Protein AF-A0A840V3U0-F1 (afdb_monomer)

Solvent-accessible surface area (backbone atoms only — not comparable to full-atom values): 5863 Å² total; per-residue (Å²): 119,75,67,62,58,53,53,52,54,54,52,50,51,53,52,50,51,53,50,53,52,51,52,54,49,49,52,53,62,58,48,50,61,53,50,54,52,48,54,52,49,53,52,52,48,54,53,51,54,53,51,50,52,51,54,50,52,54,49,51,51,52,48,53,51,51,50,37,64,73,76,32,69,68,54,43,53,53,54,44,29,68,74,68,69,54,80,61,91,94,64,88,82,88,76,84,80,77,85,128

Mean predicted aligned error: 13.55 Å

Radius of gyration: 36.72 Å; Cα contacts (8 Å, |Δi|>4): 10; chains: 1; bounding box: 80×20×89 Å

Sequence (100 aa):
MRAQTKAIRGMNGVILCLLGISIGALTVASAWPQRRKLDEKELELAQILEQERKVIAEKEDHQAALDAMRDDQEYLELHAVDRLNLYRPGTTVYRIERQR

pLDDT: mean 81.7, std 11.78, range [49.69, 96.0]

Secondary structure (DSSP, 8-state):
-HHHHHHHHHHHHHHHHHHHHHHHHHHHHHHHHHHHHHHHHHHHHHHHHHHHHHHHHHHHHHHHHHHHHHH-HHHHHHHHHHHHTPPPTT----------

Structure (mmCIF, N/CA/C/O backbone):
data_AF-A0A840V3U0-F1
#
_entry.id   AF-A0A840V3U0-F1
#
loop_
_atom_site.group_PDB
_atom_site.id
_atom_site.type_symbol
_atom_site.label_atom_id
_atom_site.label_alt_id
_atom_site.label_comp_id
_atom_site.label_asym_id
_atom_site.label_entity_id
_atom_site.label_seq_id
_atom_site.pdbx_PDB_ins_code
_atom_site.Cartn_x
_atom_site.Cartn_y
_atom_site.Cartn_z
_atom_site.occupancy
_atom_site.B_iso_or_equiv
_atom_site.auth_seq_id
_atom_site.auth_comp_id
_atom_site.auth_asym_id
_atom_site.auth_atom_id
_atom_site.pdbx_PDB_model_num
ATOM 1 N N . MET A 1 1 ? 43.233 -3.659 -57.354 1.00 49.69 1 MET A N 1
ATOM 2 C CA . MET A 1 1 ? 43.073 -4.135 -55.955 1.00 49.69 1 MET A CA 1
ATOM 3 C C . MET A 1 1 ? 42.611 -3.068 -54.946 1.00 49.69 1 MET A C 1
ATOM 5 O O . MET A 1 1 ? 41.905 -3.435 -54.021 1.00 49.69 1 MET A O 1
ATOM 9 N N . ARG A 1 2 ? 42.908 -1.762 -55.102 1.00 53.88 2 ARG A N 1
ATOM 10 C CA . ARG A 1 2 ? 42.506 -0.705 -54.130 1.00 53.88 2 ARG A CA 1
ATOM 11 C C . ARG A 1 2 ? 41.004 -0.349 -54.092 1.00 53.88 2 ARG A C 1
ATOM 13 O O . ARG A 1 2 ? 40.533 0.188 -53.094 1.00 53.88 2 ARG A O 1
ATOM 20 N N . ALA A 1 3 ? 40.252 -0.619 -55.163 1.00 56.31 3 ALA A N 1
ATOM 21 C CA . ALA A 1 3 ? 38.815 -0.317 -55.234 1.00 56.31 3 ALA A CA 1
ATOM 22 C C . ALA A 1 3 ? 37.959 -1.301 -54.413 1.00 56.31 3 ALA A C 1
ATOM 24 O O . ALA A 1 3 ? 37.031 -0.887 -53.724 1.00 56.31 3 ALA A O 1
ATOM 25 N N . GLN A 1 4 ? 38.330 -2.587 -54.405 1.00 57.97 4 GLN A N 1
ATOM 26 C CA . GLN A 1 4 ? 37.643 -3.616 -53.615 1.00 57.97 4 GLN A CA 1
ATOM 27 C C . GLN A 1 4 ? 37.804 -3.382 -52.106 1.00 57.97 4 GLN A C 1
ATOM 29 O O . GLN A 1 4 ? 36.853 -3.537 -51.350 1.00 57.97 4 GLN A O 1
ATOM 34 N N . THR A 1 5 ? 38.968 -2.901 -51.662 1.00 60.41 5 THR A N 1
ATOM 35 C CA . THR A 1 5 ? 39.226 -2.598 -50.244 1.00 60.41 5 THR A CA 1
ATOM 36 C C . THR A 1 5 ? 38.372 -1.439 -49.719 1.00 60.41 5 THR A C 1
ATOM 38 O O . THR A 1 5 ? 37.974 -1.449 -48.556 1.00 60.41 5 THR A O 1
ATOM 41 N N . LYS A 1 6 ? 38.048 -0.449 -50.567 1.00 60.53 6 LYS A N 1
ATOM 42 C CA . LYS A 1 6 ? 37.159 0.668 -50.200 1.00 60.53 6 LYS A CA 1
ATOM 43 C C . LYS A 1 6 ? 35.697 0.230 -5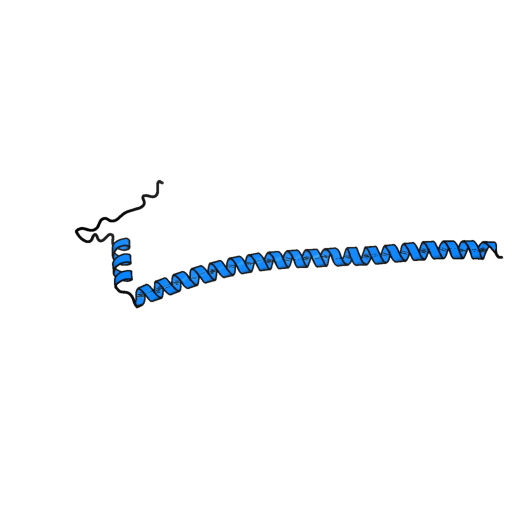0.084 1.00 60.53 6 LYS A C 1
ATOM 45 O O . LYS A 1 6 ? 35.031 0.632 -49.134 1.00 60.53 6 LYS A O 1
ATOM 50 N N . ALA A 1 7 ? 35.227 -0.624 -50.995 1.00 64.06 7 ALA A N 1
ATOM 51 C CA . ALA A 1 7 ? 33.872 -1.175 -50.948 1.00 64.06 7 ALA A CA 1
ATOM 52 C C . ALA A 1 7 ? 33.651 -2.062 -49.709 1.00 64.06 7 ALA A C 1
ATOM 54 O O . ALA A 1 7 ? 32.665 -1.894 -48.997 1.00 64.06 7 ALA A O 1
ATOM 55 N N . ILE A 1 8 ? 34.616 -2.932 -49.389 1.00 69.06 8 ILE A N 1
ATOM 56 C CA . ILE A 1 8 ? 34.561 -3.807 -48.206 1.00 69.06 8 ILE A CA 1
ATOM 57 C C . ILE A 1 8 ? 34.541 -2.983 -46.908 1.00 69.06 8 ILE A C 1
ATOM 59 O O . ILE A 1 8 ? 33.787 -3.293 -45.988 1.00 69.06 8 ILE A O 1
ATOM 63 N N . ARG A 1 9 ? 35.312 -1.889 -46.835 1.00 70.25 9 ARG A N 1
ATOM 64 C CA . ARG A 1 9 ? 35.333 -1.013 -45.652 1.00 70.25 9 ARG A CA 1
ATOM 65 C C . ARG A 1 9 ? 34.012 -0.261 -45.447 1.00 70.25 9 ARG A C 1
ATOM 67 O O . ARG A 1 9 ? 33.579 -0.126 -44.307 1.00 70.25 9 ARG A O 1
ATOM 74 N N . GLY A 1 10 ? 33.372 0.195 -46.527 1.00 75.19 10 GLY A N 1
ATOM 75 C CA . GLY A 1 10 ? 32.044 0.817 -46.464 1.00 75.19 10 GLY A CA 1
ATOM 76 C C . GLY A 1 10 ? 30.958 -0.174 -46.037 1.00 75.19 10 GLY A C 1
ATOM 77 O O . GLY A 1 10 ? 30.155 0.128 -45.159 1.00 75.19 10 GLY A O 1
ATOM 78 N N . MET A 1 11 ? 30.996 -1.389 -46.586 1.00 83.25 11 MET A N 1
ATOM 79 C CA . MET A 1 11 ? 30.049 -2.456 -46.257 1.00 83.25 11 MET A CA 1
ATOM 80 C C . MET A 1 11 ? 30.158 -2.901 -44.790 1.00 83.25 11 MET A C 1
ATOM 82 O O . MET A 1 11 ? 29.140 -3.022 -44.114 1.00 83.25 11 MET A O 1
ATOM 86 N N . ASN A 1 12 ? 31.376 -3.041 -44.256 1.00 82.12 12 ASN A N 1
ATOM 87 C CA . ASN A 1 12 ? 31.578 -3.359 -42.838 1.00 82.12 12 ASN A CA 1
ATOM 88 C C . ASN A 1 12 ? 31.050 -2.265 -41.900 1.00 82.12 12 ASN A C 1
ATOM 90 O O . ASN A 1 12 ? 30.516 -2.585 -40.841 1.00 82.12 12 ASN A O 1
ATOM 94 N N . GLY A 1 13 ? 31.166 -0.988 -42.279 1.00 84.56 13 GLY A N 1
ATOM 95 C CA . GLY A 1 13 ? 30.608 0.119 -41.497 1.00 84.56 13 GLY A CA 1
ATOM 96 C C . GLY A 1 13 ? 29.084 0.044 -41.395 1.00 84.56 13 GLY A C 1
ATOM 97 O O . GLY A 1 13 ? 28.534 0.155 -40.304 1.00 84.56 13 GLY A O 1
ATOM 98 N N . VAL A 1 14 ? 28.407 -0.234 -42.512 1.00 88.50 14 VAL A N 1
ATOM 99 C CA . VAL A 1 14 ? 26.943 -0.390 -42.543 1.00 88.50 14 VAL A CA 1
ATOM 100 C C . VAL A 1 14 ? 26.495 -1.595 -41.712 1.00 88.50 14 VAL A C 1
ATOM 102 O O . VAL A 1 14 ? 25.560 -1.475 -40.923 1.00 88.50 14 VAL A O 1
ATOM 105 N N . ILE A 1 15 ? 27.185 -2.734 -41.829 1.00 89.31 15 ILE A N 1
ATOM 106 C CA . ILE A 1 15 ? 26.877 -3.943 -41.048 1.00 89.31 15 ILE A CA 1
ATOM 107 C C . ILE A 1 15 ? 27.048 -3.687 -39.544 1.00 89.31 15 ILE A C 1
ATOM 109 O O . ILE A 1 15 ? 26.183 -4.070 -38.760 1.00 89.31 15 ILE A O 1
ATOM 113 N N . LEU A 1 16 ? 28.118 -2.997 -39.134 1.00 87.81 16 LEU A N 1
ATOM 114 C CA . LEU A 1 16 ? 28.340 -2.634 -37.731 1.00 87.81 16 LEU A CA 1
ATOM 115 C C . LEU A 1 16 ? 27.264 -1.682 -37.199 1.00 87.81 16 LEU A C 1
ATOM 117 O O . LEU A 1 16 ? 26.787 -1.873 -36.082 1.00 87.81 16 LEU A O 1
ATOM 121 N N . CYS A 1 17 ? 26.843 -0.695 -37.992 1.00 89.25 17 CYS A N 1
ATOM 122 C CA . CYS A 1 17 ? 25.749 0.197 -37.612 1.00 89.25 17 CYS A CA 1
ATOM 123 C C . CYS A 1 17 ? 24.427 -0.562 -37.440 1.00 89.25 17 CYS A C 1
ATOM 125 O O . CYS A 1 17 ? 23.738 -0.364 -36.442 1.00 89.25 17 CYS A O 1
ATOM 127 N N . LEU A 1 18 ? 24.089 -1.462 -38.368 1.00 90.81 18 LEU A N 1
ATOM 128 C CA . LEU A 1 18 ? 22.876 -2.278 -38.276 1.00 90.81 18 LEU A CA 1
ATOM 129 C C . LEU A 1 18 ? 22.907 -3.214 -37.064 1.00 90.81 18 LEU A C 1
ATOM 131 O O . LEU A 1 18 ? 21.912 -3.317 -36.347 1.00 90.81 18 LEU A O 1
ATOM 135 N N . LEU A 1 19 ? 24.055 -3.837 -36.787 1.00 90.62 19 LEU A N 1
ATOM 136 C CA . LEU A 1 19 ? 24.239 -4.657 -35.591 1.00 90.62 19 LEU A CA 1
ATOM 137 C C . LEU A 1 19 ? 24.068 -3.832 -34.312 1.00 90.62 19 LEU A C 1
ATOM 139 O O . LEU A 1 19 ? 23.308 -4.236 -33.434 1.00 90.62 19 LEU A O 1
ATOM 143 N N . GLY A 1 20 ? 24.684 -2.651 -34.229 1.00 91.00 20 GLY A N 1
ATOM 144 C CA . GLY A 1 20 ? 24.535 -1.754 -33.080 1.00 91.00 20 GLY A CA 1
ATOM 145 C C . GLY A 1 20 ? 23.081 -1.344 -32.828 1.00 91.00 20 GLY A C 1
ATOM 146 O O . GLY A 1 20 ? 22.606 -1.428 -31.696 1.00 91.00 20 GLY A O 1
ATOM 147 N N . ILE A 1 21 ? 22.348 -0.983 -33.887 1.00 91.44 21 ILE A N 1
ATOM 148 C CA . ILE A 1 21 ? 20.921 -0.636 -33.799 1.00 91.44 21 ILE A CA 1
ATOM 149 C C . ILE A 1 21 ? 20.092 -1.847 -33.359 1.00 91.44 21 ILE A C 1
ATOM 151 O O . ILE A 1 21 ? 19.231 -1.710 -32.494 1.00 91.44 21 ILE A O 1
ATOM 155 N N . SER A 1 22 ? 20.363 -3.037 -33.903 1.00 88.50 22 SER A N 1
ATOM 156 C CA . SER A 1 22 ? 19.618 -4.253 -33.552 1.00 88.50 22 SER A CA 1
ATOM 157 C C . SER A 1 22 ? 19.792 -4.648 -32.083 1.00 88.50 22 SER A C 1
ATOM 159 O O . SER A 1 22 ? 18.815 -4.982 -31.416 1.00 88.50 22 SER A O 1
ATOM 161 N N . ILE A 1 23 ? 21.012 -4.534 -31.549 1.00 89.56 23 ILE A N 1
ATOM 162 C CA . ILE A 1 23 ? 21.307 -4.828 -30.143 1.00 89.56 23 ILE A CA 1
ATOM 163 C C . ILE A 1 23 ? 20.656 -3.775 -29.243 1.00 89.56 23 ILE A C 1
ATOM 165 O O . ILE A 1 23 ? 20.015 -4.133 -28.258 1.00 89.56 23 ILE A O 1
ATOM 169 N N . GLY A 1 24 ? 20.756 -2.491 -29.601 1.00 87.19 24 GLY A N 1
ATOM 170 C CA . GLY A 1 24 ? 20.096 -1.410 -28.866 1.00 87.19 24 GLY A CA 1
ATOM 171 C C . GLY A 1 24 ? 18.570 -1.547 -28.842 1.00 87.19 24 GLY A C 1
ATOM 172 O O . GLY A 1 24 ? 17.941 -1.338 -27.810 1.00 87.19 24 GLY A O 1
ATOM 173 N N . ALA A 1 25 ? 17.961 -1.962 -29.953 1.00 88.00 25 ALA A N 1
ATOM 174 C CA . ALA A 1 25 ? 16.526 -2.219 -30.011 1.00 88.00 25 ALA A CA 1
ATOM 175 C C . ALA A 1 25 ? 16.129 -3.425 -29.147 1.00 88.00 25 ALA A C 1
ATOM 177 O O . ALA A 1 25 ? 15.124 -3.367 -28.440 1.00 88.00 25 ALA A O 1
ATOM 178 N N . LEU A 1 26 ? 16.929 -4.496 -29.158 1.00 88.19 26 LEU A N 1
ATOM 179 C CA . LEU A 1 26 ? 16.663 -5.701 -28.375 1.00 88.19 26 LEU A CA 1
ATOM 180 C C . LEU A 1 26 ? 16.727 -5.432 -26.865 1.00 88.19 26 LEU A C 1
ATOM 182 O O . LEU A 1 26 ? 15.863 -5.896 -26.121 1.00 88.19 26 LEU A O 1
ATOM 186 N N . THR A 1 27 ? 17.708 -4.652 -26.404 1.00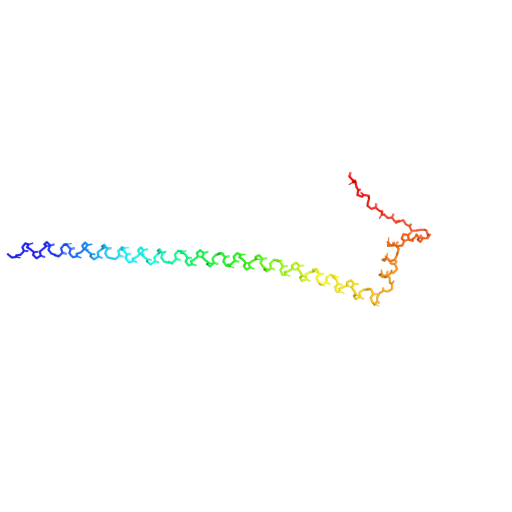 85.12 27 THR A N 1
ATOM 187 C 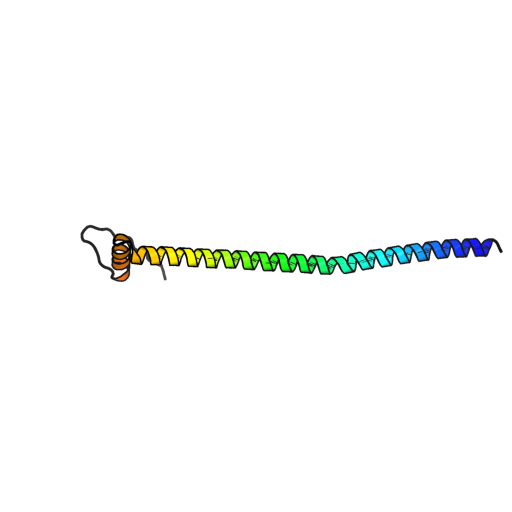CA . THR A 1 27 ? 17.831 -4.310 -24.980 1.00 85.12 27 THR A CA 1
ATOM 188 C C . THR A 1 27 ? 16.649 -3.470 -24.508 1.00 85.12 27 THR A C 1
ATOM 190 O O . THR A 1 27 ? 16.035 -3.810 -23.496 1.00 85.12 27 THR A O 1
ATOM 193 N N . VAL A 1 28 ? 16.244 -2.452 -25.272 1.00 86.31 28 VAL A N 1
ATOM 194 C CA . VAL A 1 28 ? 15.060 -1.630 -24.961 1.00 86.31 28 VAL A CA 1
ATOM 195 C C . VAL A 1 28 ? 13.780 -2.468 -24.985 1.00 86.31 28 VAL A C 1
ATOM 197 O O . VAL A 1 28 ? 12.976 -2.388 -24.054 1.00 86.31 28 VAL A O 1
ATOM 200 N N . ALA A 1 29 ? 13.614 -3.327 -25.994 1.00 84.81 29 ALA A N 1
ATOM 201 C CA . ALA A 1 29 ? 12.463 -4.220 -26.102 1.00 84.81 29 ALA A CA 1
ATOM 202 C C . ALA A 1 29 ? 12.383 -5.215 -24.937 1.00 84.81 29 ALA A C 1
ATOM 204 O O . ALA A 1 29 ? 11.287 -5.569 -24.518 1.00 84.81 29 ALA A O 1
ATOM 205 N N . SER A 1 30 ? 13.524 -5.645 -24.391 1.00 82.56 30 SER A N 1
ATOM 206 C CA . SER A 1 30 ? 13.573 -6.537 -23.227 1.00 82.56 30 SER A CA 1
ATOM 207 C C . SER A 1 30 ? 13.355 -5.812 -21.891 1.00 82.56 30 SER A C 1
ATOM 209 O O . SER A 1 30 ? 12.776 -6.384 -20.969 1.00 82.56 30 SER A O 1
ATOM 211 N N . ALA A 1 31 ? 13.751 -4.539 -21.796 1.00 84.31 31 ALA A N 1
ATOM 212 C CA . ALA A 1 31 ? 13.588 -3.721 -20.596 1.00 84.31 31 ALA A CA 1
ATOM 213 C C . ALA A 1 31 ? 12.147 -3.212 -20.417 1.00 84.31 31 ALA A C 1
ATOM 215 O O . ALA A 1 31 ? 11.657 -3.099 -19.293 1.00 84.31 31 ALA A O 1
ATOM 216 N N . TRP A 1 32 ? 11.439 -2.941 -21.517 1.00 87.25 32 TRP A N 1
ATOM 217 C CA . TRP A 1 32 ? 10.047 -2.485 -21.495 1.00 87.25 32 TRP A CA 1
ATOM 218 C C . TRP A 1 32 ? 9.074 -3.425 -20.751 1.00 87.25 32 TRP A C 1
ATOM 220 O O . TRP A 1 32 ? 8.366 -2.958 -19.855 1.00 87.25 32 TRP A O 1
ATOM 230 N N . PRO A 1 33 ? 9.018 -4.743 -21.040 1.00 87.00 33 PRO A N 1
ATOM 231 C CA . PRO A 1 33 ? 8.122 -5.653 -20.332 1.00 87.00 33 PRO A CA 1
ATOM 232 C C . PRO A 1 33 ? 8.513 -5.835 -18.863 1.00 87.00 33 PRO A C 1
ATOM 234 O O . PRO A 1 33 ? 7.640 -6.096 -18.041 1.00 87.00 33 PRO A O 1
ATOM 237 N N . GLN A 1 34 ? 9.797 -5.690 -18.514 1.00 85.56 34 GLN A N 1
ATOM 238 C CA . GLN A 1 34 ? 10.243 -5.749 -17.1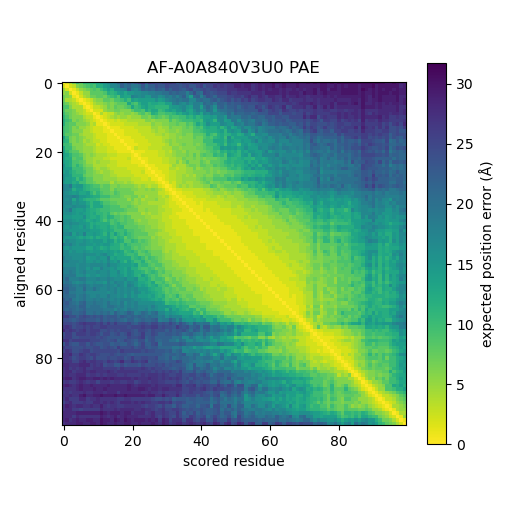20 1.00 85.56 34 GLN A CA 1
ATOM 239 C C . GLN A 1 34 ? 9.718 -4.555 -16.323 1.00 85.56 34 GLN A C 1
ATOM 241 O O . GLN A 1 34 ? 9.180 -4.748 -15.237 1.00 85.56 34 GLN A O 1
ATOM 246 N N . ARG A 1 35 ? 9.792 -3.345 -16.890 1.00 87.94 35 ARG A N 1
ATOM 247 C CA . ARG A 1 35 ? 9.218 -2.144 -16.269 1.00 87.94 35 ARG A CA 1
ATOM 248 C C . ARG A 1 35 ? 7.712 -2.246 -16.096 1.00 87.94 35 ARG A C 1
ATOM 250 O O . ARG A 1 35 ? 7.224 -2.055 -14.996 1.00 87.94 35 ARG A O 1
ATOM 257 N N . ARG A 1 36 ? 6.993 -2.683 -17.131 1.00 90.69 36 ARG A N 1
ATOM 258 C CA . ARG A 1 36 ? 5.538 -2.865 -17.038 1.00 90.69 36 ARG A CA 1
ATOM 259 C C . ARG A 1 36 ? 5.132 -3.846 -15.930 1.00 90.69 36 ARG A C 1
ATOM 261 O O . ARG A 1 36 ? 4.139 -3.614 -15.253 1.00 90.69 36 ARG A O 1
ATOM 268 N N . LYS A 1 37 ? 5.889 -4.933 -15.746 1.00 91.19 37 LYS A N 1
ATOM 269 C CA . LYS A 1 37 ? 5.652 -5.892 -14.654 1.00 91.19 37 LYS A CA 1
ATOM 270 C C . LYS A 1 37 ? 5.938 -5.295 -13.278 1.00 91.19 37 LYS A C 1
ATOM 272 O O . LYS A 1 37 ? 5.250 -5.652 -12.331 1.00 91.19 37 LYS A O 1
ATOM 277 N N . LEU A 1 38 ? 6.949 -4.434 -13.162 1.00 92.69 38 LEU A N 1
ATOM 278 C CA . LEU A 1 38 ? 7.219 -3.708 -11.921 1.00 92.69 38 LEU A CA 1
ATOM 279 C C . LEU A 1 38 ? 6.053 -2.777 -11.589 1.00 92.69 38 LEU A C 1
ATOM 281 O O . LEU A 1 38 ? 5.505 -2.897 -10.501 1.00 92.69 38 LEU A O 1
ATOM 285 N N . ASP A 1 39 ? 5.605 -1.967 -12.549 1.00 93.19 39 ASP A N 1
ATOM 286 C CA . ASP A 1 39 ? 4.480 -1.042 -12.359 1.00 93.19 39 ASP A CA 1
ATOM 287 C C . ASP A 1 39 ? 3.195 -1.787 -11.946 1.00 93.19 39 ASP A C 1
ATOM 289 O O . ASP A 1 39 ? 2.464 -1.356 -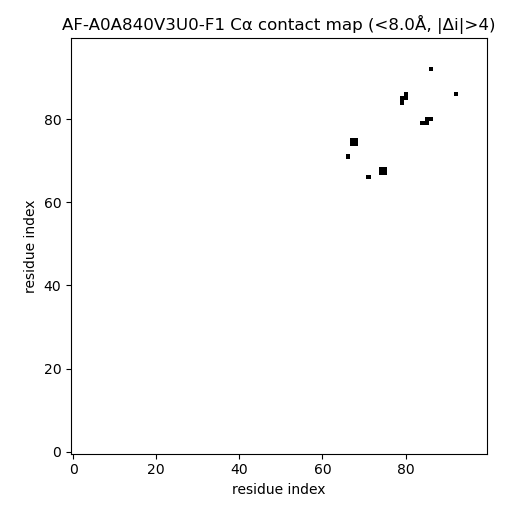11.057 1.00 93.19 39 ASP A O 1
ATOM 293 N N . GLU A 1 40 ? 2.926 -2.945 -12.561 1.00 94.56 40 GLU A N 1
ATOM 294 C CA . GLU A 1 40 ? 1.784 -3.797 -12.212 1.00 94.56 40 GLU A CA 1
ATOM 295 C C . GLU A 1 40 ? 1.876 -4.320 -10.772 1.00 94.56 40 GLU A C 1
ATOM 297 O O . GLU A 1 40 ? 0.885 -4.303 -10.041 1.00 94.56 40 GLU A O 1
ATOM 302 N N . LYS A 1 41 ? 3.068 -4.743 -10.337 1.00 93.94 41 LYS A N 1
ATOM 303 C CA . LYS A 1 41 ? 3.289 -5.232 -8.970 1.00 93.94 41 LYS A CA 1
ATOM 304 C C . LYS A 1 41 ? 3.266 -4.118 -7.933 1.00 93.94 41 LYS A C 1
ATOM 306 O O . LYS A 1 41 ? 2.772 -4.342 -6.833 1.00 93.94 41 LYS A O 1
ATOM 311 N N . GLU A 1 42 ? 3.748 -2.929 -8.272 1.00 95.50 42 GLU A N 1
ATOM 312 C CA . GLU A 1 42 ? 3.636 -1.748 -7.415 1.00 95.50 42 GLU A CA 1
ATOM 313 C C . GLU A 1 42 ? 2.173 -1.333 -7.225 1.00 95.50 42 GLU A C 1
ATOM 315 O O . GLU A 1 42 ? 1.761 -1.038 -6.102 1.00 95.50 42 GLU A O 1
ATOM 320 N N . LEU A 1 43 ? 1.363 -1.383 -8.288 1.00 95.75 43 LEU A N 1
ATOM 321 C CA . LEU A 1 43 ? -0.074 -1.127 -8.203 1.00 95.75 43 LEU A CA 1
ATOM 322 C C . LEU A 1 43 ? -0.785 -2.167 -7.325 1.00 95.75 43 LEU A C 1
ATOM 324 O O . LEU A 1 43 ? -1.576 -1.799 -6.458 1.00 95.75 43 LEU A O 1
ATOM 328 N N . GLU A 1 44 ? -0.500 -3.454 -7.534 1.00 95.31 44 GLU A N 1
ATOM 329 C CA . GLU A 1 44 ? -1.064 -4.550 -6.735 1.00 95.31 44 GLU A CA 1
ATOM 330 C C . GLU A 1 44 ? -0.700 -4.391 -5.251 1.00 95.31 44 GLU A C 1
ATOM 332 O O . GLU A 1 44 ? -1.564 -4.483 -4.380 1.00 95.31 44 GLU A O 1
ATOM 337 N N . LEU A 1 45 ? 0.559 -4.054 -4.959 1.00 95.62 45 LEU A N 1
ATOM 338 C CA . LEU A 1 45 ? 1.018 -3.789 -3.599 1.00 95.62 45 LEU A CA 1
ATOM 339 C C . LEU A 1 45 ? 0.285 -2.598 -2.969 1.00 95.62 45 LEU A C 1
ATOM 341 O O . LEU A 1 45 ? -0.139 -2.683 -1.818 1.00 95.62 45 LEU A O 1
ATOM 345 N N . ALA A 1 46 ? 0.107 -1.502 -3.709 1.00 95.62 46 ALA A N 1
ATOM 346 C CA . ALA A 1 46 ? -0.609 -0.329 -3.215 1.00 95.62 46 ALA A CA 1
ATOM 347 C C . ALA A 1 46 ? -2.067 -0.659 -2.851 1.00 95.62 46 ALA A C 1
ATOM 349 O O . ALA A 1 46 ? -2.552 -0.225 -1.806 1.00 95.62 46 ALA A O 1
ATOM 350 N N . GLN A 1 47 ? -2.741 -1.474 -3.668 1.00 95.62 47 GLN A N 1
ATOM 351 C CA . GLN A 1 47 ? -4.108 -1.927 -3.396 1.00 95.62 47 GLN A CA 1
ATOM 352 C C . GLN A 1 47 ? -4.183 -2.810 -2.147 1.00 95.62 47 GLN A C 1
ATOM 354 O O . GLN A 1 47 ? -5.060 -2.609 -1.306 1.00 95.62 47 GLN A O 1
ATOM 359 N N . ILE A 1 48 ? -3.249 -3.754 -1.998 1.00 95.69 48 ILE A N 1
ATOM 360 C CA . ILE A 1 48 ? -3.186 -4.632 -0.823 1.00 95.69 48 ILE A CA 1
ATOM 361 C C . ILE A 1 48 ? -2.939 -3.811 0.445 1.00 95.69 48 ILE A C 1
ATOM 363 O O . ILE A 1 48 ? -3.634 -4.005 1.436 1.00 95.69 48 ILE A O 1
ATOM 367 N N . LEU A 1 49 ? -2.014 -2.849 0.409 1.00 96.00 49 LEU A N 1
ATOM 368 C CA . LEU A 1 49 ? -1.732 -1.981 1.554 1.00 96.00 49 LEU A CA 1
ATOM 369 C C . LEU A 1 49 ? -2.934 -1.111 1.938 1.00 96.00 49 LEU A C 1
ATOM 371 O O . LEU A 1 49 ? -3.151 -0.843 3.119 1.00 96.00 49 LEU A O 1
ATOM 375 N N . GLU A 1 50 ? -3.728 -0.653 0.969 1.00 95.75 50 GLU A N 1
ATOM 376 C CA . GLU A 1 50 ? -4.962 0.076 1.265 1.00 95.75 50 GLU A CA 1
ATOM 377 C C . GLU A 1 50 ? -5.999 -0.830 1.946 1.00 95.75 50 GLU A C 1
ATOM 379 O O . GLU A 1 50 ? -6.638 -0.421 2.918 1.00 95.75 50 GLU A O 1
ATOM 384 N N . GLN A 1 51 ? -6.154 -2.066 1.468 1.00 95.00 51 GLN A N 1
ATOM 385 C CA . GLN A 1 51 ? -7.045 -3.051 2.085 1.00 95.00 51 GLN A CA 1
ATOM 386 C C . GLN A 1 51 ? -6.587 -3.426 3.494 1.00 95.00 51 GLN A C 1
ATOM 388 O O . GLN A 1 51 ? -7.402 -3.449 4.413 1.00 95.00 51 GLN A O 1
ATOM 393 N N . GLU A 1 52 ? -5.290 -3.653 3.685 1.00 95.19 52 GLU A N 1
ATOM 394 C CA . GLU A 1 52 ? -4.707 -3.968 4.987 1.00 95.19 52 GLU A CA 1
ATOM 395 C C . GLU A 1 52 ? -4.987 -2.854 6.000 1.00 95.19 52 GLU A C 1
ATOM 397 O O . GLU A 1 52 ? -5.443 -3.133 7.107 1.00 95.19 52 GLU A O 1
ATOM 402 N N . ARG A 1 53 ? -4.831 -1.582 5.607 1.00 95.19 53 ARG A N 1
ATOM 403 C CA . ARG A 1 53 ? -5.176 -0.440 6.472 1.00 95.19 53 ARG A CA 1
ATOM 404 C C . ARG A 1 53 ? -6.644 -0.435 6.884 1.00 95.19 53 ARG A C 1
ATOM 406 O O . ARG A 1 53 ? -6.934 -0.130 8.035 1.00 95.19 53 ARG A O 1
ATOM 413 N N . LYS A 1 54 ? -7.562 -0.766 5.970 1.00 94.88 54 LYS A N 1
ATOM 414 C CA . LYS A 1 54 ? -9.001 -0.838 6.281 1.00 94.88 54 LYS A CA 1
ATOM 415 C C . LYS A 1 54 ? -9.292 -1.942 7.294 1.00 94.88 54 LYS A C 1
ATOM 417 O O . LYS A 1 54 ? -9.987 -1.690 8.269 1.00 94.88 54 LYS A O 1
ATOM 422 N N . VAL A 1 55 ? -8.710 -3.124 7.097 1.00 95.12 55 VAL A N 1
ATOM 423 C CA . VAL A 1 55 ? -8.881 -4.264 8.010 1.00 95.12 55 VAL A CA 1
ATOM 424 C C . VAL A 1 55 ? -8.279 -3.975 9.385 1.00 95.12 55 VAL A C 1
ATOM 426 O O . VAL A 1 55 ? -8.879 -4.321 10.398 1.00 95.12 55 VAL A O 1
ATOM 429 N N . ILE A 1 56 ? -7.111 -3.329 9.443 1.00 95.44 56 ILE A N 1
ATOM 430 C CA . ILE A 1 56 ? -6.498 -2.923 10.713 1.00 95.44 56 ILE A CA 1
ATOM 431 C C . ILE A 1 56 ? -7.389 -1.911 11.433 1.00 95.44 56 ILE A C 1
ATOM 433 O O . ILE A 1 56 ? -7.670 -2.113 12.608 1.00 95.44 56 ILE A O 1
ATOM 437 N N . ALA A 1 57 ? -7.890 -0.887 10.736 1.00 93.81 57 ALA A N 1
ATOM 438 C CA . ALA A 1 57 ? -8.779 0.106 11.335 1.00 93.81 57 ALA A CA 1
ATOM 439 C C . ALA A 1 57 ? -10.078 -0.520 11.872 1.00 93.81 57 ALA A C 1
ATOM 441 O O . ALA A 1 57 ? -10.494 -0.214 12.984 1.00 93.81 57 ALA A O 1
ATOM 442 N N . GLU A 1 58 ? -10.693 -1.438 11.122 1.00 93.69 58 GLU A N 1
ATOM 443 C CA . GLU A 1 58 ? -11.886 -2.173 11.566 1.00 93.69 58 GLU A CA 1
ATOM 444 C C . GLU A 1 58 ? -11.586 -3.055 12.786 1.00 93.69 58 GLU A C 1
ATOM 446 O O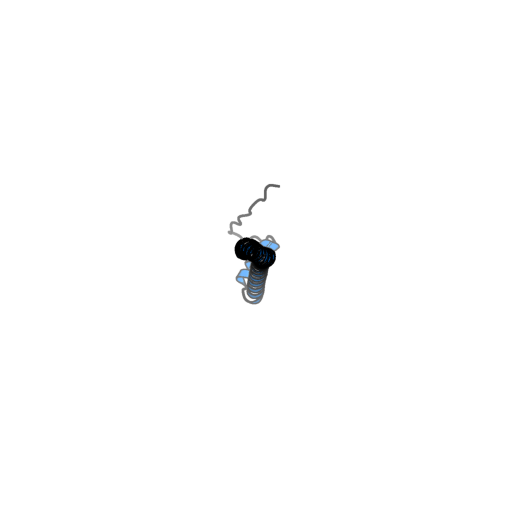 . GLU A 1 58 ? -12.357 -3.105 13.744 1.00 93.69 58 GLU A O 1
ATOM 451 N N . LYS A 1 59 ? -10.428 -3.723 12.796 1.00 95.06 59 LYS A N 1
ATOM 452 C CA . LYS A 1 59 ? -9.990 -4.522 13.941 1.00 95.06 59 LYS A CA 1
ATOM 453 C C . LYS A 1 59 ? -9.751 -3.657 15.179 1.00 95.06 59 LYS A C 1
ATOM 455 O O . LYS A 1 59 ? -10.150 -4.065 16.265 1.00 95.06 59 LYS A O 1
ATOM 460 N N . GLU A 1 60 ? -9.090 -2.513 15.029 1.00 94.44 60 GLU A N 1
ATOM 461 C CA . GLU A 1 60 ? -8.836 -1.569 16.122 1.00 94.44 60 GLU A CA 1
ATOM 462 C C . GLU A 1 60 ? -10.148 -1.020 16.693 1.00 94.44 60 GLU A C 1
ATOM 464 O O . GLU A 1 60 ? -10.316 -1.013 17.910 1.00 94.44 60 GLU A O 1
ATOM 469 N N . ASP A 1 61 ? -11.104 -0.657 15.834 1.00 91.88 61 ASP A N 1
ATOM 470 C CA . ASP A 1 61 ? -12.436 -0.199 16.246 1.00 91.88 61 ASP A CA 1
ATOM 471 C C . ASP A 1 61 ? -13.190 -1.284 17.030 1.00 91.88 61 ASP A C 1
ATOM 473 O O . ASP A 1 61 ? -13.696 -1.048 18.128 1.00 91.88 61 ASP A O 1
ATOM 477 N N . HIS A 1 62 ? -13.180 -2.524 16.533 1.00 89.94 62 HIS A N 1
ATOM 478 C CA . HIS A 1 62 ? -13.778 -3.652 17.243 1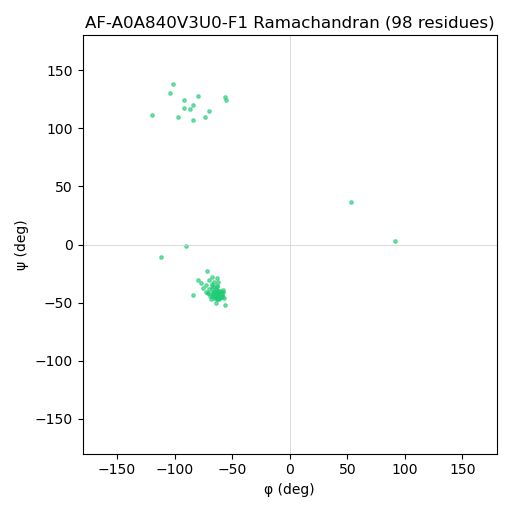.00 89.94 62 HIS A CA 1
ATOM 479 C C . HIS A 1 62 ? -13.089 -3.963 18.570 1.00 89.94 62 HIS A C 1
ATOM 481 O O . HIS A 1 62 ? -13.767 -4.305 19.538 1.00 89.94 62 HIS A O 1
ATOM 487 N N . GLN A 1 63 ? -11.763 -3.859 18.638 1.00 91.25 63 GLN A N 1
ATOM 488 C CA . GLN A 1 63 ? -11.031 -4.056 19.886 1.00 91.25 63 GLN A CA 1
ATOM 489 C C . GLN A 1 63 ? -11.372 -2.969 20.904 1.00 91.25 63 GLN A C 1
ATOM 491 O O . GLN A 1 63 ? -11.710 -3.305 22.036 1.00 91.25 63 GLN A O 1
ATOM 496 N N . ALA A 1 64 ? -11.390 -1.702 20.488 1.00 87.00 64 ALA A N 1
ATOM 497 C CA . ALA A 1 64 ? -11.796 -0.593 21.342 1.00 87.00 64 ALA A CA 1
ATOM 498 C C . ALA A 1 64 ? -13.235 -0.767 21.853 1.00 87.00 64 ALA A C 1
ATOM 500 O O . ALA A 1 64 ? -13.494 -0.586 23.042 1.00 87.00 64 ALA A O 1
ATOM 501 N N . ALA A 1 65 ? -14.161 -1.190 20.986 1.00 84.31 65 ALA A N 1
ATOM 502 C CA . ALA A 1 65 ? -15.538 -1.477 21.376 1.00 84.31 65 ALA A CA 1
ATOM 503 C C . ALA A 1 65 ? -15.633 -2.636 22.382 1.00 84.31 65 ALA A C 1
ATOM 505 O O . ALA A 1 65 ? -16.412 -2.558 23.330 1.00 84.31 65 ALA A O 1
ATOM 506 N N . LEU A 1 66 ? -14.852 -3.707 22.203 1.00 86.50 66 LEU A N 1
ATOM 507 C CA . LEU A 1 66 ? -14.816 -4.839 23.135 1.00 86.50 66 LEU A CA 1
ATOM 508 C C . LEU A 1 66 ? -14.227 -4.453 24.494 1.00 86.50 66 LEU A C 1
ATOM 510 O O . LEU A 1 66 ? -14.769 -4.863 25.521 1.00 86.50 66 LEU A O 1
ATOM 514 N N . ASP A 1 67 ? -13.152 -3.668 24.509 1.00 85.69 67 ASP A N 1
ATOM 515 C CA . ASP A 1 67 ? -12.562 -3.165 25.749 1.00 85.69 67 ASP A CA 1
ATOM 516 C C . ASP A 1 67 ? -13.541 -2.229 26.476 1.00 85.69 67 ASP A C 1
ATOM 518 O O . ASP A 1 67 ? -13.748 -2.384 27.679 1.00 85.69 67 ASP A O 1
ATOM 522 N N . ALA A 1 68 ? -14.250 -1.355 25.751 1.00 81.81 68 ALA A N 1
ATOM 523 C CA . ALA A 1 68 ? -15.306 -0.516 26.321 1.00 81.81 68 ALA A CA 1
ATOM 524 C C . ALA A 1 68 ? -16.474 -1.343 26.893 1.00 81.81 68 ALA A C 1
ATOM 526 O O . ALA A 1 68 ? -16.960 -1.053 27.981 1.00 81.81 68 ALA A O 1
ATOM 527 N N . MET A 1 69 ? -16.894 -2.425 26.222 1.00 77.06 69 MET A N 1
ATOM 528 C CA . MET A 1 69 ? -17.907 -3.344 26.769 1.00 77.06 69 MET A CA 1
ATOM 529 C C . MET A 1 69 ? -17.452 -4.048 28.051 1.00 77.06 69 MET A C 1
ATOM 531 O O . MET A 1 69 ? -18.300 -4.451 28.848 1.00 77.06 69 MET A O 1
ATOM 535 N N . ARG A 1 70 ? -16.146 -4.261 28.234 1.00 78.50 70 ARG A N 1
ATOM 536 C CA . ARG A 1 70 ? -15.614 -4.956 29.410 1.00 78.50 70 ARG A CA 1
ATOM 537 C C . ARG A 1 70 ? -15.440 -4.016 30.598 1.00 78.50 70 ARG A C 1
ATOM 539 O O . ARG A 1 70 ? -15.776 -4.403 31.716 1.00 78.50 70 ARG A O 1
ATOM 546 N N . ASP A 1 71 ? -14.916 -2.820 30.348 1.00 79.69 71 ASP A N 1
ATOM 547 C CA . ASP A 1 71 ? -14.348 -1.977 31.399 1.00 79.69 71 ASP A CA 1
ATOM 548 C C . ASP A 1 71 ? -15.168 -0.693 31.669 1.00 79.69 71 ASP A C 1
ATOM 550 O O . ASP A 1 71 ? -14.937 -0.044 32.690 1.00 79.69 71 ASP A O 1
ATOM 554 N N . ASP A 1 72 ? -16.150 -0.339 30.824 1.00 77.56 72 ASP A N 1
ATOM 555 C CA . ASP A 1 72 ? -16.928 0.904 30.944 1.00 77.56 72 ASP A CA 1
ATOM 556 C C . ASP A 1 72 ? -18.442 0.663 31.132 1.00 77.56 72 ASP A C 1
ATOM 558 O O . ASP A 1 72 ? -19.176 0.238 30.232 1.00 77.56 72 ASP A O 1
ATOM 562 N N . GLN A 1 73 ? -18.936 0.981 32.332 1.00 75.75 73 GLN A N 1
ATOM 563 C CA . GLN A 1 73 ? -20.358 0.889 32.671 1.00 75.75 73 GLN A CA 1
ATOM 564 C C . GLN A 1 73 ? -21.213 1.917 31.907 1.00 75.75 73 GLN A C 1
ATOM 566 O O . GLN A 1 73 ? -22.356 1.618 31.557 1.00 75.75 73 GLN A O 1
ATOM 571 N N . GLU A 1 74 ? -20.683 3.107 31.624 1.00 76.69 74 GLU A N 1
ATOM 572 C CA . GLU A 1 74 ? -21.406 4.169 30.916 1.00 76.69 74 GLU A CA 1
ATOM 573 C C . GLU A 1 74 ? -21.612 3.794 29.442 1.00 76.69 74 GLU A C 1
ATOM 575 O O . GLU A 1 74 ? -22.708 3.962 28.896 1.00 76.69 74 GLU A O 1
ATOM 580 N N . TYR A 1 75 ? -20.603 3.164 28.830 1.00 74.88 75 TYR A N 1
ATOM 581 C CA . TYR A 1 75 ? -20.710 2.576 27.497 1.00 74.88 75 TYR A CA 1
ATOM 582 C C . TYR A 1 75 ? -21.793 1.487 27.434 1.00 74.88 75 TYR A C 1
ATOM 584 O O . TYR A 1 75 ? -22.626 1.487 26.523 1.00 74.88 75 TYR A O 1
ATOM 592 N N . LEU A 1 76 ? -21.840 0.585 28.422 1.00 73.75 76 LEU A N 1
ATOM 593 C CA . LEU A 1 76 ? -22.865 -0.461 28.507 1.00 73.75 76 LEU A CA 1
ATOM 594 C C . LEU A 1 76 ? -24.278 0.112 28.682 1.00 73.75 76 LEU A C 1
ATOM 596 O O . LEU A 1 76 ? -25.209 -0.368 28.033 1.00 73.75 76 LEU A O 1
ATOM 600 N N . GLU A 1 77 ? -24.450 1.137 29.521 1.00 76.38 77 GLU A N 1
ATOM 601 C CA . GLU A 1 77 ? -25.741 1.806 29.713 1.00 76.38 77 GLU A CA 1
ATOM 602 C C . GLU A 1 77 ? -26.235 2.463 28.419 1.00 76.38 77 GLU A C 1
ATOM 604 O O . GLU A 1 77 ? -27.392 2.271 28.036 1.00 76.38 77 GLU A O 1
ATOM 609 N N . LEU A 1 78 ? -25.362 3.177 27.704 1.00 76.12 78 LEU A N 1
ATOM 610 C CA . LEU A 1 78 ? -25.697 3.806 26.426 1.00 76.12 78 LEU A CA 1
ATOM 611 C C . LEU A 1 78 ? -26.080 2.763 25.366 1.00 76.12 78 LEU A C 1
ATOM 613 O O . LEU A 1 78 ? -27.102 2.893 24.686 1.00 76.12 78 LEU A O 1
ATOM 617 N N . HIS A 1 79 ? -25.291 1.694 25.255 1.00 72.06 79 HIS A N 1
ATOM 618 C CA . HIS A 1 79 ? -25.514 0.644 24.267 1.00 72.06 79 HIS A CA 1
ATOM 619 C C . HIS A 1 79 ? -26.769 -0.195 24.579 1.00 72.06 79 HIS A C 1
ATOM 621 O O . HIS A 1 79 ? -27.442 -0.678 23.659 1.00 72.06 79 HIS A O 1
ATOM 627 N N . ALA A 1 80 ? -27.109 -0.348 25.864 1.00 72.19 80 ALA A N 1
ATOM 628 C CA . ALA A 1 80 ? -28.348 -0.967 26.324 1.00 72.19 80 ALA A CA 1
ATOM 629 C C . ALA A 1 80 ? -29.569 -0.080 26.051 1.00 72.19 80 ALA A C 1
ATOM 631 O O . ALA A 1 80 ? -30.587 -0.597 25.599 1.00 72.19 80 ALA A O 1
ATOM 632 N N . VAL A 1 81 ? -29.478 1.236 26.267 1.00 75.19 81 VAL A N 1
ATOM 633 C CA . VAL A 1 81 ? -30.534 2.209 25.926 1.00 75.19 81 VAL A CA 1
ATOM 634 C C . VAL A 1 81 ? -30.885 2.137 24.441 1.00 75.19 81 VAL A C 1
ATOM 636 O O . VAL A 1 81 ? -32.067 2.047 24.100 1.00 75.19 81 VAL A O 1
ATOM 639 N N . ASP A 1 82 ? -29.874 2.101 23.571 1.00 72.50 82 ASP A N 1
ATOM 640 C CA . ASP A 1 82 ? -30.079 2.042 22.123 1.00 72.50 82 ASP A CA 1
ATOM 641 C C . ASP A 1 82 ? -30.681 0.696 21.673 1.00 72.50 82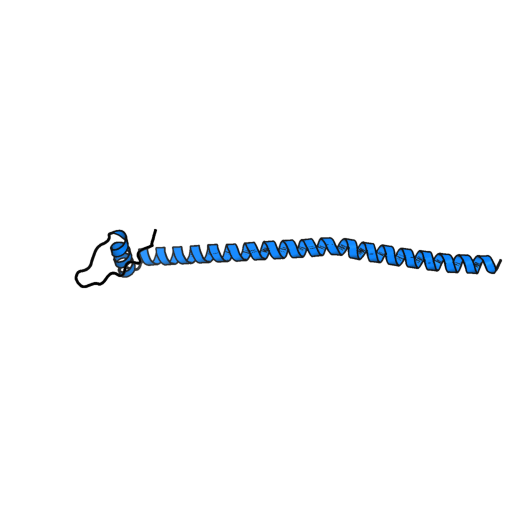 ASP A C 1
ATOM 643 O O . ASP A 1 82 ? -31.697 0.668 20.974 1.00 72.50 82 ASP A O 1
ATOM 647 N N . ARG A 1 83 ? -30.142 -0.439 22.154 1.00 72.31 83 ARG A N 1
ATOM 648 C CA . ARG A 1 83 ? -30.648 -1.781 21.792 1.00 72.31 83 ARG A CA 1
ATOM 649 C C . ARG A 1 83 ? -32.004 -2.132 22.399 1.00 72.31 83 ARG A C 1
ATOM 651 O O . ARG A 1 83 ? -32.817 -2.768 21.732 1.00 72.31 83 ARG A O 1
ATOM 658 N N . LEU A 1 84 ? -32.229 -1.794 23.666 1.00 74.75 84 LEU A N 1
ATOM 659 C CA . LEU A 1 84 ? -33.452 -2.143 24.398 1.00 74.75 84 LEU A CA 1
ATOM 660 C C . LEU A 1 84 ? -34.534 -1.067 24.267 1.00 74.75 84 LEU A C 1
ATOM 662 O O . LEU A 1 84 ? -35.632 -1.254 24.787 1.00 74.75 84 LEU A O 1
ATOM 666 N N . ASN A 1 85 ? -34.248 0.036 23.561 1.00 68.81 85 ASN A N 1
ATOM 667 C CA . ASN A 1 85 ? -35.160 1.164 23.388 1.00 68.81 85 ASN A CA 1
ATOM 668 C C . ASN A 1 85 ? -35.676 1.699 24.742 1.00 68.81 85 ASN A C 1
ATOM 670 O O . ASN A 1 85 ? -36.848 2.051 24.896 1.00 68.81 85 ASN A O 1
ATOM 674 N N . LEU A 1 86 ? -34.802 1.689 25.751 1.00 67.56 86 LEU A N 1
ATOM 675 C CA . LEU A 1 86 ? -35.132 2.110 27.107 1.00 67.56 86 LEU A CA 1
ATOM 676 C C . LEU A 1 86 ? -34.992 3.626 27.206 1.00 67.56 86 LEU A C 1
ATOM 678 O O . LEU A 1 86 ? -33.910 4.169 27.021 1.00 67.56 86 LEU A O 1
ATOM 682 N N . TYR A 1 87 ? -36.079 4.317 27.536 1.00 65.81 87 TYR A N 1
ATOM 683 C CA . TYR A 1 87 ? -36.061 5.765 27.732 1.00 65.81 87 TYR A CA 1
ATOM 684 C C . TYR A 1 87 ? -35.806 6.113 29.199 1.00 65.81 87 TYR A C 1
ATOM 686 O O . TYR A 1 87 ? -36.565 5.708 30.083 1.00 65.81 87 TYR A O 1
ATOM 694 N N . ARG A 1 88 ? -34.772 6.923 29.465 1.00 68.94 88 ARG A N 1
ATOM 695 C CA . ARG A 1 88 ? -34.586 7.550 30.781 1.00 68.94 88 ARG A CA 1
ATOM 696 C C . ARG A 1 88 ? -35.525 8.768 30.879 1.00 68.94 88 ARG A C 1
ATOM 698 O O . ARG A 1 88 ? -35.492 9.617 29.979 1.00 68.94 88 ARG A O 1
ATOM 705 N N . PRO A 1 89 ? -36.357 8.893 31.931 1.00 66.06 89 PRO A N 1
ATOM 706 C CA . PRO A 1 89 ? -37.267 10.028 32.079 1.00 66.06 89 PRO A CA 1
ATOM 707 C C . PRO A 1 89 ? -36.495 11.355 32.046 1.00 66.06 89 PRO A C 1
ATOM 709 O O . PRO A 1 89 ? -35.527 11.520 32.783 1.00 66.06 89 PRO A O 1
ATOM 712 N N . GLY A 1 90 ? -36.905 12.287 31.179 1.00 73.88 90 GLY A N 1
ATOM 713 C CA . GLY A 1 90 ? -36.271 13.606 31.036 1.00 73.88 90 GLY A CA 1
ATOM 714 C C . GLY A 1 90 ? -35.143 13.705 29.998 1.00 73.88 90 GLY A C 1
ATOM 715 O O . GLY A 1 90 ? -34.563 14.778 29.856 1.00 73.88 90 GLY A O 1
ATOM 716 N N . THR A 1 91 ? -34.840 12.638 29.248 1.00 70.56 91 THR A N 1
ATOM 717 C CA . THR A 1 91 ? -33.841 12.671 28.160 1.00 70.56 91 THR A CA 1
ATOM 718 C C . THR A 1 91 ? -34.497 12.760 26.777 1.00 70.56 91 THR A C 1
ATOM 720 O O . THR A 1 91 ? -35.503 12.104 26.514 1.00 70.56 91 THR A O 1
ATOM 723 N N . THR A 1 92 ? -33.942 13.593 25.886 1.00 70.94 92 THR A N 1
ATOM 724 C CA . THR A 1 92 ? -34.396 13.717 24.487 1.00 70.94 92 THR A CA 1
ATOM 725 C C . THR A 1 92 ? -33.511 12.846 23.603 1.00 70.94 92 THR A C 1
ATOM 727 O O . THR A 1 92 ? -32.336 13.154 23.415 1.00 70.94 92 THR A O 1
ATOM 730 N N . VAL A 1 93 ? -34.062 11.750 23.080 1.00 68.75 93 VAL A N 1
ATOM 731 C CA . VAL A 1 93 ? -33.345 10.838 22.176 1.00 68.75 93 VAL A CA 1
ATOM 732 C C . VAL A 1 93 ? -33.589 11.275 20.736 1.00 68.75 93 VAL A C 1
ATOM 734 O O . VAL A 1 93 ? -34.725 11.244 20.261 1.00 68.75 93 VAL A O 1
ATOM 737 N N . TYR A 1 94 ? -32.526 11.657 20.034 1.00 71.81 94 TYR A N 1
ATOM 738 C CA . TYR A 1 94 ? -32.585 11.987 18.612 1.00 71.81 94 TYR A CA 1
ATOM 739 C C . TYR A 1 94 ? -32.408 10.716 17.786 1.00 71.81 94 TYR A C 1
ATOM 741 O O . TYR A 1 94 ? -31.362 10.074 17.838 1.00 71.81 94 TYR A O 1
ATOM 749 N N . ARG A 1 95 ? -33.437 10.344 17.020 1.00 71.00 95 ARG A N 1
ATOM 750 C CA . ARG A 1 95 ? -33.374 9.231 16.069 1.00 71.00 95 ARG A CA 1
ATOM 751 C C . ARG A 1 95 ? -33.266 9.763 14.656 1.00 71.00 95 ARG A C 1
ATOM 753 O O . ARG A 1 95 ? -34.048 10.616 14.251 1.00 71.00 95 ARG A O 1
ATOM 760 N N . ILE A 1 96 ? -32.308 9.233 13.908 1.00 79.06 96 ILE A N 1
ATOM 761 C CA . ILE A 1 96 ? -32.174 9.520 12.485 1.00 79.06 96 ILE A CA 1
ATOM 762 C C . ILE A 1 96 ? -33.119 8.570 11.747 1.00 79.06 96 ILE A C 1
ATOM 764 O O . ILE A 1 96 ? -32.869 7.366 11.674 1.00 79.06 96 ILE A O 1
ATOM 768 N N . GLU A 1 97 ? -34.223 9.096 11.220 1.00 76.12 97 GLU A N 1
ATOM 769 C CA . GLU A 1 97 ? -35.098 8.331 10.334 1.00 76.12 97 GLU A CA 1
ATOM 770 C C . GLU A 1 97 ? -34.385 8.109 8.994 1.00 76.12 97 GLU A C 1
ATOM 772 O O . GLU A 1 97 ? -34.109 9.055 8.255 1.00 76.12 97 GLU A O 1
ATOM 777 N N . ARG A 1 98 ? -34.070 6.852 8.656 1.00 67.50 98 ARG A N 1
ATOM 778 C CA . ARG A 1 98 ? -33.696 6.516 7.277 1.00 67.50 98 ARG A CA 1
ATOM 779 C C . ARG A 1 98 ? -34.964 6.538 6.427 1.00 67.50 98 ARG A C 1
ATOM 781 O O . ARG A 1 98 ? -35.797 5.643 6.564 1.00 67.50 98 ARG A O 1
ATOM 788 N N . GLN A 1 99 ? -35.092 7.5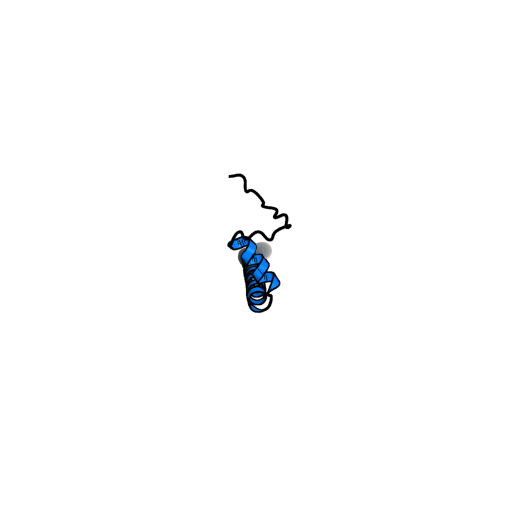34 5.547 1.00 62.03 99 GLN A N 1
ATOM 789 C CA . GLN A 1 99 ? -36.060 7.481 4.448 1.00 62.03 99 GLN A CA 1
ATOM 790 C C . GLN A 1 99 ? -35.809 6.204 3.634 1.00 62.03 99 GLN A C 1
ATOM 792 O O . GLN A 1 99 ? -34.679 5.940 3.220 1.00 62.03 99 GLN A O 1
ATOM 797 N N . ARG A 1 100 ? -36.860 5.393 3.504 1.00 53.84 100 ARG A N 1
ATOM 798 C CA . ARG A 1 100 ? -36.888 4.174 2.691 1.00 53.84 100 ARG A CA 1
ATOM 799 C C . ARG A 1 100 ? -37.059 4.505 1.219 1.00 53.84 100 ARG A C 1
ATOM 801 O O . ARG A 1 100 ? -37.853 5.427 0.932 1.00 53.84 100 ARG A O 1
#

Organism: NCBI:txid595692

Foldseek 3Di:
DVVVVVVVVVVVVVVVVVVVVVVVVVVVVVVVVVVVVVVVVVVVVVVVVVVVVVVVVVVVVVVVLVVCVVPPPVSVVVVCCVVVVDDDPPDDDDDDDDDD